Protein AF-A0A8S3K946-F1 (afdb_monomer_lite)

InterPro domains:
  IPR058912 Helix-turn-helix domain, animal [PF26215] (49-77)

Sequence (77 aa):
MLENANKYHLNIKLTHEIGSCVSFLDVQINNQDGKIITAVYHKEASEPYIVPFKSDHPRHIFENIITTALLRAIRYS

Radius of gyration: 21.6 Å; chains: 1; bounding box: 54×22×42 Å

pLDDT: mean 80.78, std 7.51, range [53.56, 89.19]

Organism: NCBI:txid392030

Structure (mmCIF, N/CA/C/O backbone):
data_AF-A0A8S3K946-F1
#
_entry.id   AF-A0A8S3K946-F1
#
loop_
_atom_site.group_PDB
_atom_site.id
_atom_site.type_symbol
_atom_site.label_atom_id
_atom_site.label_alt_id
_atom_site.label_comp_id
_atom_site.label_asym_id
_atom_site.label_entity_id
_atom_site.label_seq_id
_atom_site.pdbx_PDB_ins_code
_atom_site.Cartn_x
_atom_site.Cartn_y
_atom_site.Cartn_z
_atom_site.occupancy
_atom_site.B_iso_or_equiv
_atom_site.auth_seq_id
_atom_site.auth_comp_id
_atom_site.auth_asym_id
_atom_site.auth_atom_id
_atom_site.pdbx_PDB_model_num
ATOM 1 N N . MET A 1 1 ? -29.166 -1.328 -6.107 1.00 66.69 1 MET A N 1
ATOM 2 C CA . MET A 1 1 ? -28.249 -0.266 -6.595 1.00 66.69 1 MET A CA 1
ATOM 3 C C . MET A 1 1 ? -26.846 -0.795 -6.881 1.00 66.69 1 MET A C 1
ATOM 5 O O . MET A 1 1 ? -26.391 -0.603 -8.000 1.00 66.69 1 MET A O 1
ATOM 9 N N . LEU A 1 2 ? -26.194 -1.498 -5.944 1.00 75.50 2 LEU A N 1
ATOM 10 C CA . LEU A 1 2 ? -24.836 -2.044 -6.125 1.00 75.50 2 LEU A CA 1
ATOM 11 C C . LEU A 1 2 ? -24.699 -2.960 -7.359 1.00 75.50 2 LEU A C 1
ATOM 13 O O . LEU A 1 2 ? -23.787 -2.797 -8.162 1.00 75.50 2 LEU A O 1
ATOM 17 N N . GLU A 1 3 ? -25.666 -3.855 -7.577 1.00 79.69 3 GLU A N 1
ATOM 18 C CA . GLU A 1 3 ? -25.680 -4.736 -8.754 1.00 79.69 3 GLU A CA 1
ATOM 19 C C . GLU A 1 3 ? -25.798 -3.992 -10.088 1.00 79.69 3 GLU A C 1
ATOM 21 O O . GLU A 1 3 ? -25.272 -4.462 -11.091 1.00 79.69 3 GLU A O 1
ATOM 26 N N . ASN A 1 4 ? -26.467 -2.835 -10.124 1.00 82.69 4 ASN A N 1
ATOM 27 C CA . ASN A 1 4 ? -26.538 -2.024 -11.342 1.00 82.69 4 ASN A CA 1
ATOM 28 C C . ASN A 1 4 ? -25.232 -1.267 -11.584 1.00 82.69 4 ASN A C 1
ATOM 30 O O . ASN A 1 4 ? -24.803 -1.164 -12.728 1.00 82.69 4 ASN A O 1
ATOM 34 N N . ALA A 1 5 ? -24.572 -0.792 -10.527 1.00 78.38 5 ALA A N 1
ATOM 35 C CA . ALA A 1 5 ? -23.265 -0.153 -10.640 1.00 78.38 5 ALA A CA 1
ATOM 36 C C . ALA A 1 5 ? -22.194 -1.143 -11.140 1.00 78.38 5 ALA A C 1
ATOM 38 O O . ALA A 1 5 ? -21.391 -0.803 -12.002 1.00 78.38 5 ALA A O 1
ATOM 39 N N . ASN A 1 6 ? -22.254 -2.404 -10.703 1.00 86.50 6 ASN A N 1
ATOM 40 C CA . ASN A 1 6 ? -21.335 -3.465 -11.138 1.00 86.50 6 ASN A CA 1
ATOM 41 C C . ASN A 1 6 ? -21.541 -3.938 -12.586 1.00 86.50 6 ASN A C 1
ATOM 43 O O . ASN A 1 6 ? -20.717 -4.687 -13.103 1.00 86.50 6 ASN A O 1
ATOM 47 N N . LYS A 1 7 ? -22.620 -3.512 -13.252 1.00 87.62 7 LYS A N 1
ATOM 48 C CA . LYS A 1 7 ? -22.862 -3.791 -14.677 1.00 87.62 7 LYS A CA 1
ATOM 49 C C . LYS A 1 7 ? -22.241 -2.744 -15.604 1.00 87.62 7 LYS A C 1
ATOM 51 O O . LYS A 1 7 ? -22.160 -2.993 -16.801 1.00 87.62 7 LYS A O 1
ATOM 56 N N . TYR A 1 8 ? -21.802 -1.595 -15.080 1.00 84.44 8 TYR A N 1
ATOM 57 C CA . TYR A 1 8 ? -21.262 -0.502 -15.897 1.00 84.44 8 TYR A CA 1
ATOM 58 C C . TYR A 1 8 ? -19.869 -0.784 -16.467 1.00 84.44 8 TYR A C 1
ATOM 60 O O . TYR A 1 8 ? -19.512 -0.212 -17.494 1.00 84.44 8 TYR A O 1
ATOM 68 N N . HIS A 1 9 ? -19.071 -1.636 -15.818 1.00 79.75 9 HIS A N 1
ATOM 69 C CA . HIS A 1 9 ? -17.698 -1.897 -16.241 1.00 79.75 9 HIS A CA 1
ATOM 70 C C . HIS A 1 9 ? -17.320 -3.364 -16.021 1.00 79.75 9 HIS A C 1
ATOM 72 O O . HIS A 1 9 ? -17.524 -3.906 -14.940 1.00 79.75 9 HIS A O 1
ATOM 78 N N . LEU A 1 10 ? -16.725 -4.004 -17.032 1.00 83.00 10 LEU A N 1
ATOM 79 C CA . LEU A 1 10 ? -16.436 -5.447 -17.003 1.00 83.00 10 LEU A CA 1
ATOM 80 C C . LEU A 1 10 ? -15.405 -5.831 -15.922 1.00 83.00 10 LEU A C 1
ATOM 82 O O . LEU A 1 10 ? -15.497 -6.896 -15.313 1.00 83.00 10 LEU A O 1
ATOM 86 N N . ASN A 1 11 ? -14.443 -4.935 -15.677 1.00 80.38 11 ASN A N 1
ATOM 87 C CA . ASN A 1 11 ? -13.269 -5.191 -14.834 1.00 80.38 11 ASN A CA 1
ATOM 88 C C . ASN A 1 11 ? -13.327 -4.519 -13.455 1.00 80.38 11 ASN A C 1
ATOM 90 O O . ASN A 1 11 ? -12.484 -4.807 -12.612 1.00 80.38 11 ASN A O 1
ATOM 94 N N . ILE A 1 12 ? -14.277 -3.609 -13.221 1.00 77.44 12 ILE A N 1
ATOM 95 C CA . ILE A 1 12 ? -14.376 -2.866 -11.960 1.00 77.44 12 ILE A CA 1
ATOM 96 C C . ILE A 1 12 ? -15.663 -3.301 -11.272 1.00 77.44 12 ILE A C 1
ATOM 98 O O . ILE A 1 12 ? -16.755 -3.051 -11.777 1.00 77.44 12 ILE A O 1
ATOM 102 N N . LYS A 1 13 ? -15.523 -3.963 -10.121 1.00 83.25 13 LYS A N 1
ATOM 103 C CA . LYS A 1 13 ? -16.641 -4.412 -9.290 1.00 83.25 13 LYS A CA 1
ATOM 104 C C . LYS A 1 13 ? -16.521 -3.794 -7.905 1.00 83.25 13 LYS A C 1
ATOM 106 O O . LYS A 1 13 ? -15.470 -3.858 -7.279 1.00 83.25 13 LYS A O 1
ATOM 111 N N . LEU A 1 14 ? -17.615 -3.218 -7.438 1.00 81.75 14 LEU A N 1
ATOM 112 C CA . LEU A 1 14 ? -17.801 -2.746 -6.079 1.00 81.75 14 LEU A CA 1
ATOM 113 C C . LEU A 1 14 ? -18.217 -3.940 -5.220 1.00 81.75 14 LEU A C 1
ATOM 115 O O . LEU A 1 14 ? -19.253 -4.567 -5.468 1.00 81.75 14 LEU A O 1
ATOM 119 N N . THR A 1 15 ? -17.399 -4.258 -4.225 1.00 79.12 15 THR A N 1
ATOM 120 C CA . THR A 1 15 ? -17.734 -5.199 -3.158 1.00 79.12 15 THR A CA 1
ATOM 121 C C . THR A 1 15 ? -18.281 -4.426 -1.962 1.00 79.12 15 THR A C 1
ATOM 123 O O . THR A 1 15 ? -17.963 -3.255 -1.758 1.00 79.12 15 THR A O 1
ATOM 126 N N . HIS A 1 16 ? -19.160 -5.060 -1.192 1.00 76.06 16 HIS A N 1
ATOM 127 C CA . HIS A 1 16 ? -19.704 -4.491 0.033 1.00 76.06 16 HIS A CA 1
ATOM 128 C C . HIS A 1 16 ? -19.720 -5.576 1.099 1.00 76.06 16 HIS A C 1
ATOM 130 O O . HIS A 1 16 ? -20.362 -6.611 0.920 1.00 76.06 16 HIS A O 1
ATOM 136 N N . GLU A 1 17 ? -19.035 -5.317 2.204 1.00 77.81 17 GLU A N 1
ATOM 137 C CA . GLU A 1 17 ? -18.951 -6.215 3.347 1.00 77.81 17 GLU A CA 1
ATOM 138 C C . GLU A 1 17 ? -19.340 -5.435 4.602 1.00 77.81 17 GLU A C 1
ATOM 140 O O . GLU A 1 17 ? -18.896 -4.306 4.808 1.00 77.81 17 GLU A O 1
ATOM 145 N N . ILE A 1 18 ? -20.207 -6.030 5.424 1.00 77.75 18 ILE A N 1
ATOM 146 C CA . ILE A 1 18 ? -20.567 -5.491 6.736 1.00 77.75 18 ILE A CA 1
ATOM 147 C C . ILE A 1 18 ? -19.802 -6.313 7.763 1.00 77.75 18 ILE A C 1
ATOM 149 O O . ILE A 1 18 ? -20.048 -7.509 7.909 1.00 77.75 18 ILE A O 1
ATOM 153 N N . GLY A 1 19 ? -18.880 -5.672 8.470 1.00 80.88 19 GLY A N 1
ATOM 154 C CA . GLY A 1 19 ? -18.056 -6.315 9.482 1.00 80.88 19 GLY A CA 1
ATOM 155 C C . GLY A 1 19 ? -17.463 -5.302 10.451 1.00 80.88 19 GLY A C 1
ATOM 156 O O . GLY A 1 19 ? -17.631 -4.093 10.296 1.00 80.88 19 GLY A O 1
ATOM 157 N N . SER A 1 20 ? -16.759 -5.802 11.463 1.00 81.56 20 SER A N 1
ATOM 158 C CA . SER A 1 20 ? -15.968 -4.964 12.369 1.00 81.56 20 SER A CA 1
ATOM 159 C C . SER A 1 20 ? -14.676 -4.464 11.723 1.00 81.56 20 SER A C 1
ATOM 161 O O . SER A 1 20 ? -14.091 -3.510 12.219 1.00 81.56 20 SER A O 1
ATOM 163 N N . CYS A 1 21 ? -14.242 -5.077 10.619 1.00 78.69 21 CYS A N 1
ATOM 164 C CA . CYS A 1 21 ? -13.020 -4.736 9.909 1.00 78.69 21 CYS A CA 1
ATOM 165 C C . CYS A 1 21 ? -13.327 -4.370 8.453 1.00 78.69 21 CYS A C 1
ATOM 167 O O . CYS A 1 21 ? -14.081 -5.081 7.791 1.00 78.69 21 CYS A O 1
ATOM 169 N N . VAL A 1 22 ? -12.741 -3.281 7.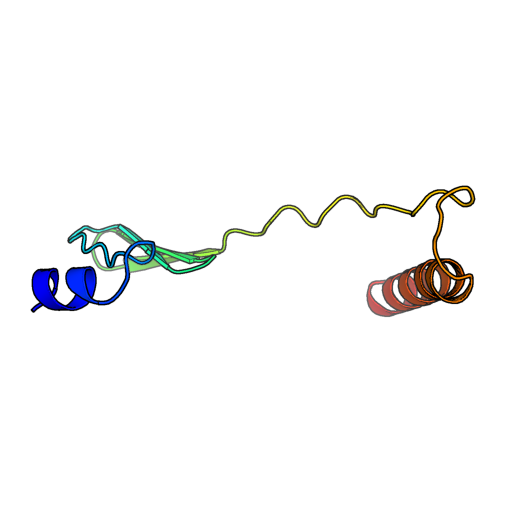954 1.00 83.19 22 VAL A N 1
ATOM 170 C CA . VAL A 1 22 ? -12.825 -2.872 6.549 1.00 83.19 22 VAL A CA 1
ATOM 171 C C . VAL A 1 22 ? -11.456 -2.426 6.049 1.00 83.19 22 VAL A C 1
ATOM 173 O O . VAL A 1 22 ? -10.755 -1.656 6.709 1.00 83.19 22 VAL A O 1
ATOM 176 N N . SER A 1 23 ? -11.078 -2.912 4.871 1.00 78.69 23 SER A N 1
ATOM 177 C CA . SER A 1 23 ? -9.871 -2.482 4.168 1.00 78.69 23 SER A CA 1
ATOM 178 C C . SER A 1 23 ? -10.227 -1.393 3.159 1.00 78.69 23 SER A C 1
ATOM 180 O O . SER A 1 23 ? -11.112 -1.575 2.325 1.00 78.69 23 SER A O 1
ATOM 182 N N . PHE A 1 24 ? -9.533 -0.262 3.223 1.00 77.50 24 PHE A N 1
ATOM 183 C CA . PHE A 1 24 ? -9.684 0.866 2.315 1.00 77.50 24 PHE A CA 1
ATOM 184 C C . PHE A 1 24 ? -8.310 1.384 1.891 1.00 77.50 24 PHE A C 1
ATOM 186 O O . PHE A 1 24 ? -7.580 1.952 2.701 1.00 77.50 24 PHE A O 1
ATOM 193 N N . LEU A 1 25 ? -7.977 1.220 0.606 1.00 82.75 25 LEU A N 1
ATOM 194 C CA . LEU A 1 25 ? -6.646 1.525 0.068 1.00 82.75 25 LEU A CA 1
ATOM 195 C C . LEU A 1 25 ? -5.561 0.804 0.890 1.00 82.75 25 LEU A C 1
ATOM 197 O O . LEU A 1 25 ? -5.640 -0.409 1.075 1.00 82.75 25 LEU A O 1
ATOM 201 N N . ASP A 1 26 ? -4.600 1.558 1.417 1.00 79.44 26 ASP A N 1
ATOM 202 C CA . ASP A 1 26 ? -3.527 1.071 2.276 1.00 79.44 26 ASP A CA 1
ATOM 203 C C . ASP A 1 26 ? -3.914 1.094 3.763 1.00 79.44 26 ASP A C 1
ATOM 205 O O . ASP A 1 26 ? -3.046 1.013 4.618 1.00 79.44 26 ASP A O 1
ATOM 209 N N . VAL A 1 27 ? -5.189 1.261 4.124 1.00 79.88 27 VAL A N 1
ATOM 210 C CA . VAL A 1 27 ? -5.622 1.367 5.524 1.00 79.88 27 VAL A CA 1
ATOM 211 C C . VAL A 1 27 ? -6.597 0.253 5.868 1.00 79.88 27 VAL A C 1
ATOM 213 O O . VAL A 1 27 ? -7.605 0.054 5.198 1.00 79.88 27 VAL A O 1
ATOM 216 N N . GLN A 1 28 ? -6.330 -0.449 6.960 1.00 84.50 28 GLN A N 1
ATOM 217 C CA . GLN A 1 28 ? -7.254 -1.378 7.586 1.00 84.50 28 GLN A CA 1
ATOM 218 C C . GLN A 1 28 ? -7.867 -0.712 8.818 1.00 84.50 28 GLN A C 1
ATOM 220 O O . GLN A 1 28 ? -7.156 -0.280 9.725 1.00 84.50 28 GLN A O 1
ATOM 225 N N . ILE A 1 29 ? -9.191 -0.621 8.850 1.00 86.25 29 ILE A N 1
ATOM 226 C CA . ILE A 1 29 ? -9.958 -0.044 9.952 1.00 86.25 29 ILE A CA 1
ATOM 227 C C . ILE A 1 29 ? -10.630 -1.194 10.693 1.00 86.25 29 ILE A C 1
ATOM 229 O O . ILE A 1 29 ? -11.355 -1.967 10.078 1.00 86.25 29 ILE A O 1
ATOM 233 N N . ASN A 1 30 ? -10.409 -1.303 12.001 1.00 88.50 30 ASN A N 1
ATOM 234 C CA . ASN A 1 30 ? -11.002 -2.321 12.861 1.00 88.50 30 ASN A CA 1
ATOM 235 C C . ASN A 1 30 ? -11.720 -1.667 14.048 1.00 88.50 30 ASN A C 1
ATOM 237 O O . ASN A 1 30 ? -11.128 -0.881 14.782 1.00 88.50 30 ASN A O 1
ATOM 241 N N . ASN A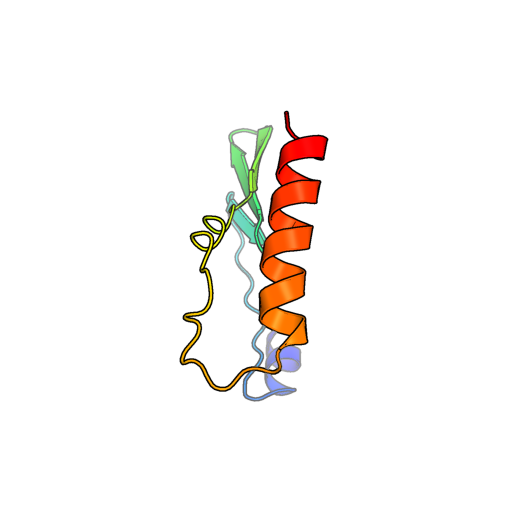 1 31 ? -12.989 -1.997 14.251 1.00 85.81 31 ASN A N 1
ATOM 242 C CA . ASN A 1 31 ? -13.771 -1.603 15.411 1.00 85.81 31 ASN A CA 1
ATOM 243 C C . ASN A 1 31 ? -13.721 -2.722 16.459 1.00 85.81 31 ASN A C 1
ATOM 245 O O . ASN A 1 31 ? -14.377 -3.753 16.308 1.00 85.81 31 ASN A O 1
ATOM 249 N N . GLN A 1 32 ? -12.943 -2.503 17.517 1.00 87.88 32 GLN A N 1
ATOM 250 C CA . GLN A 1 32 ? -12.850 -3.393 18.672 1.00 87.88 32 GLN A CA 1
ATOM 251 C C . GLN A 1 32 ? -13.614 -2.772 19.842 1.00 87.88 32 GLN A C 1
ATOM 253 O O . GLN A 1 32 ? -13.153 -1.798 20.437 1.00 87.88 32 GLN A O 1
ATOM 258 N N . ASP A 1 33 ? -14.798 -3.309 20.144 1.00 87.56 33 ASP A N 1
ATOM 259 C CA . ASP A 1 33 ? -15.634 -2.916 21.291 1.00 87.56 33 ASP A CA 1
ATOM 260 C C . ASP A 1 33 ? -15.886 -1.398 21.404 1.00 87.56 33 ASP A C 1
ATOM 262 O O . ASP A 1 33 ? -15.832 -0.807 22.483 1.00 87.56 33 ASP A O 1
ATOM 266 N N . GLY A 1 34 ? -16.137 -0.735 20.269 1.00 84.88 34 GLY A N 1
ATOM 267 C CA . GLY A 1 34 ? -16.393 0.707 20.209 1.00 84.88 34 GLY A CA 1
ATOM 268 C C . GLY A 1 34 ? -15.135 1.572 20.098 1.00 84.88 34 GLY A C 1
ATOM 269 O O . GLY A 1 34 ? -15.245 2.796 20.018 1.00 84.88 34 GLY A O 1
ATOM 270 N N . LYS A 1 35 ? -13.942 0.966 20.049 1.00 84.81 35 LYS A N 1
ATOM 271 C CA . LYS A 1 35 ? -12.683 1.649 19.728 1.00 84.81 35 LYS A CA 1
ATOM 272 C C . LYS A 1 35 ? -12.294 1.384 18.282 1.00 84.81 35 LYS A C 1
ATOM 274 O O . LYS A 1 35 ? -12.106 0.243 17.869 1.00 84.81 35 LYS A O 1
ATOM 279 N N . ILE A 1 36 ? -12.123 2.463 17.526 1.00 87.50 36 ILE A N 1
ATOM 280 C CA . ILE A 1 36 ? -11.624 2.402 16.154 1.00 87.50 36 ILE A CA 1
ATOM 281 C C . ILE A 1 36 ? -10.097 2.320 16.200 1.00 87.50 36 ILE A C 1
ATOM 283 O O . ILE A 1 36 ? -9.429 3.243 16.661 1.00 87.50 36 ILE A O 1
ATOM 287 N N . ILE A 1 37 ? -9.553 1.214 15.708 1.00 88.06 37 ILE A N 1
ATOM 288 C CA . ILE A 1 37 ? -8.126 0.982 15.503 1.00 88.06 37 ILE A CA 1
ATOM 289 C C . ILE A 1 37 ? -7.869 1.047 14.002 1.00 88.06 37 ILE A C 1
ATOM 291 O O . ILE A 1 37 ? -8.587 0.433 13.217 1.00 88.06 37 ILE A O 1
ATOM 295 N N . THR A 1 38 ? -6.845 1.790 13.598 1.00 86.50 38 THR A N 1
ATOM 296 C CA . THR A 1 38 ? -6.434 1.871 12.194 1.00 86.50 38 THR A CA 1
ATOM 297 C C . THR A 1 38 ? -5.010 1.359 12.053 1.00 86.50 38 THR A C 1
ATOM 299 O O . THR A 1 38 ? -4.143 1.689 12.861 1.00 86.50 38 THR A O 1
ATOM 302 N N . ALA A 1 39 ? -4.779 0.525 11.048 1.00 83.38 39 ALA A N 1
ATOM 303 C CA . ALA A 1 39 ? -3.461 0.057 10.655 1.00 83.38 39 ALA A CA 1
ATOM 304 C C . ALA A 1 39 ? -3.210 0.507 9.217 1.00 83.38 39 ALA A C 1
ATOM 306 O O . ALA A 1 39 ? -4.054 0.302 8.350 1.00 83.38 39 ALA A O 1
ATOM 307 N N . VAL A 1 40 ? -2.066 1.134 8.962 1.00 83.25 40 VAL A N 1
ATOM 308 C CA . VAL A 1 40 ? -1.663 1.518 7.607 1.00 83.2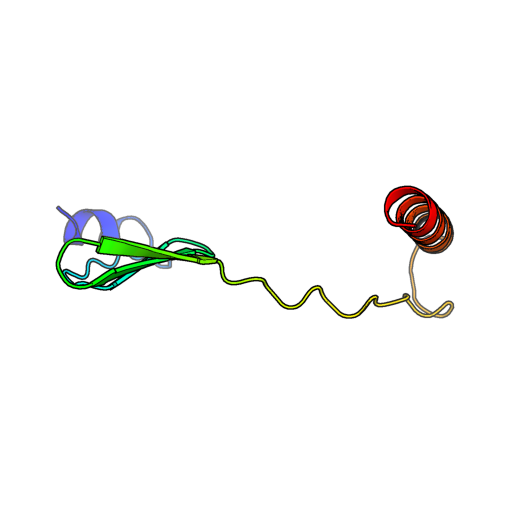5 40 VAL A CA 1
ATOM 309 C C . VAL A 1 40 ? -0.715 0.448 7.086 1.00 83.25 40 VAL A C 1
ATOM 311 O O . VAL A 1 40 ? 0.333 0.203 7.683 1.00 83.25 40 VAL A O 1
ATOM 314 N N . TYR A 1 41 ? -1.082 -0.193 5.983 1.00 76.25 41 TYR A N 1
ATOM 315 C CA . TYR A 1 41 ? -0.198 -1.026 5.193 1.00 76.25 41 TYR A CA 1
ATOM 316 C C . TYR A 1 41 ? 0.925 -0.152 4.640 1.00 76.25 41 TYR A C 1
ATOM 318 O O . TYR A 1 41 ? 0.780 0.579 3.661 1.00 76.25 41 TYR A O 1
ATOM 326 N N . HIS A 1 42 ? 2.073 -0.215 5.300 1.00 68.12 42 HIS A N 1
ATOM 327 C CA . HIS A 1 42 ? 3.294 0.307 4.732 1.00 68.12 42 HIS A CA 1
ATOM 328 C C . HIS A 1 42 ? 3.788 -0.731 3.733 1.00 68.12 42 HIS A C 1
ATOM 330 O O . HIS A 1 42 ? 4.276 -1.789 4.130 1.00 68.12 42 HIS A O 1
ATOM 336 N N . LYS A 1 43 ? 3.645 -0.449 2.434 1.00 68.19 43 LYS A N 1
ATOM 337 C CA . LYS A 1 43 ? 4.410 -1.182 1.427 1.00 68.19 43 LYS A CA 1
ATOM 338 C C . LYS A 1 43 ? 5.866 -1.085 1.864 1.00 68.19 43 LYS A C 1
ATOM 340 O O . LYS A 1 43 ? 6.374 0.034 1.927 1.00 68.19 43 LYS A O 1
ATOM 345 N N . GLU A 1 44 ? 6.482 -2.223 2.194 1.00 67.12 44 GLU A N 1
ATOM 346 C CA . GLU A 1 44 ? 7.923 -2.331 2.439 1.00 67.12 44 GLU A CA 1
ATOM 347 C C . GLU A 1 44 ? 8.593 -1.457 1.384 1.00 67.12 44 GLU A C 1
ATOM 349 O O . GLU A 1 44 ? 8.405 -1.702 0.183 1.00 67.12 44 GLU A O 1
ATOM 354 N N . ALA A 1 45 ? 9.208 -0.347 1.815 1.00 59.75 45 ALA A N 1
ATOM 355 C CA . ALA A 1 45 ? 9.819 0.588 0.891 1.00 59.75 45 ALA A CA 1
ATOM 356 C C . ALA A 1 45 ? 10.708 -0.266 -0.001 1.00 59.75 45 ALA A C 1
ATOM 358 O O . ALA A 1 45 ? 11.568 -0.973 0.521 1.00 59.75 45 ALA A O 1
ATOM 359 N N . SER A 1 46 ? 10.410 -0.285 -1.308 1.00 59.12 46 SER A N 1
ATOM 360 C CA . SER A 1 46 ? 11.160 -1.086 -2.272 1.00 59.12 46 SER A CA 1
ATOM 361 C C . SER A 1 46 ? 12.625 -0.919 -1.920 1.00 59.12 46 SER A C 1
ATOM 363 O O . SER A 1 46 ? 13.051 0.244 -1.833 1.00 59.12 46 SER A O 1
ATOM 365 N N . GLU A 1 47 ? 13.327 -2.030 -1.649 1.00 64.44 47 GLU A N 1
ATOM 366 C CA . GLU A 1 47 ? 14.765 -2.011 -1.378 1.00 64.44 47 GLU A CA 1
ATOM 367 C C . GLU A 1 47 ? 15.389 -0.951 -2.276 1.00 64.44 47 GLU A C 1
ATOM 369 O O . GLU A 1 47 ? 15.002 -0.900 -3.451 1.00 64.44 47 GLU A O 1
ATOM 374 N N . PRO A 1 48 ? 16.250 -0.062 -1.752 1.00 67.19 48 PRO A N 1
ATOM 375 C CA . PRO A 1 48 ? 16.830 1.009 -2.543 1.00 67.19 48 PRO A CA 1
ATOM 376 C C . PRO A 1 48 ? 17.543 0.401 -3.753 1.00 67.19 48 PRO A C 1
ATOM 378 O O . PRO A 1 48 ? 18.697 -0.015 -3.688 1.00 67.19 48 PRO A O 1
ATOM 381 N N . TYR A 1 49 ? 16.810 0.307 -4.859 1.00 70.94 49 TYR A N 1
ATOM 382 C CA . TYR A 1 49 ? 17.248 -0.400 -6.038 1.00 70.94 49 TYR A CA 1
ATOM 383 C C . TYR A 1 49 ? 18.073 0.585 -6.834 1.00 70.94 49 TYR A C 1
ATOM 385 O O . TYR A 1 49 ? 17.555 1.491 -7.493 1.00 70.94 49 TYR A O 1
ATOM 393 N N . ILE A 1 50 ? 19.384 0.426 -6.721 1.00 76.81 50 ILE A N 1
ATOM 394 C CA . ILE A 1 50 ? 20.312 1.153 -7.564 1.00 76.81 50 ILE A CA 1
ATOM 395 C C . ILE A 1 50 ? 20.321 0.435 -8.903 1.00 76.81 50 ILE A C 1
ATOM 397 O O . ILE A 1 50 ? 20.784 -0.698 -9.030 1.00 76.81 50 ILE A O 1
ATOM 401 N N . VAL A 1 51 ? 19.787 1.123 -9.903 1.00 80.38 51 VAL A N 1
ATOM 402 C CA . VAL A 1 51 ? 19.800 0.666 -11.285 1.00 80.38 51 VAL A CA 1
ATOM 403 C C . VAL A 1 51 ? 21.251 0.368 -11.705 1.00 80.38 51 VAL A C 1
ATOM 405 O O . VAL A 1 51 ? 22.109 1.248 -11.573 1.00 80.38 51 VAL A O 1
ATOM 408 N N . PRO A 1 52 ? 21.560 -0.838 -12.221 1.00 81.62 52 PRO A N 1
ATOM 409 C CA . PRO A 1 52 ? 22.905 -1.174 -12.671 1.00 81.62 52 PRO A CA 1
ATOM 410 C C . PRO A 1 52 ? 23.370 -0.234 -13.784 1.00 81.62 52 PRO A C 1
ATOM 412 O O . PRO A 1 52 ? 22.610 0.052 -14.703 1.00 81.62 52 PRO A O 1
ATOM 415 N N . PHE A 1 53 ? 24.644 0.168 -13.773 1.00 77.12 53 PHE A N 1
ATOM 416 C CA . PHE A 1 53 ? 25.216 1.074 -14.787 1.00 77.12 53 PHE A CA 1
ATOM 417 C C . PHE A 1 53 ? 25.081 0.561 -16.235 1.00 77.12 53 PHE A C 1
ATOM 419 O O . PHE A 1 53 ? 25.080 1.343 -17.176 1.00 77.12 53 PHE A O 1
ATOM 426 N N . LYS A 1 54 ? 24.957 -0.760 -16.420 1.00 84.88 54 LYS A N 1
ATOM 427 C CA . LYS A 1 54 ? 24.743 -1.397 -17.732 1.00 84.88 54 LYS A CA 1
ATOM 428 C C . LYS A 1 54 ? 23.285 -1.375 -18.208 1.00 84.88 54 LYS A C 1
ATOM 430 O O . LYS A 1 54 ? 23.005 -1.898 -19.280 1.00 84.88 54 LYS A O 1
ATOM 435 N N . SER A 1 55 ? 22.363 -0.867 -17.398 1.00 83.75 55 SER A N 1
ATOM 436 C CA . SER A 1 55 ? 20.956 -0.779 -17.774 1.00 83.75 55 SER A CA 1
ATOM 437 C C . SER A 1 55 ? 20.748 0.305 -18.837 1.00 83.75 55 SER A C 1
A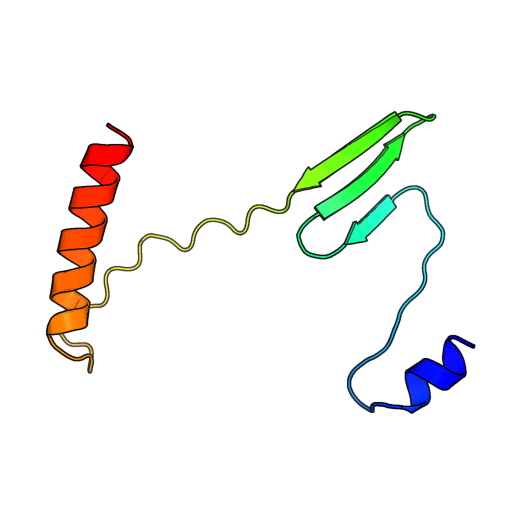TOM 439 O O . SER A 1 55 ? 21.449 1.317 -18.837 1.00 83.75 55 SER A O 1
ATOM 441 N N . ASP A 1 56 ? 19.774 0.105 -19.724 1.00 86.69 56 ASP A N 1
ATOM 442 C CA . ASP A 1 56 ? 19.440 1.012 -20.830 1.00 86.69 56 ASP A CA 1
ATOM 443 C C . ASP A 1 56 ? 18.613 2.214 -20.341 1.00 86.69 56 ASP A C 1
ATOM 445 O O . ASP A 1 56 ? 17.458 2.418 -20.713 1.00 86.69 56 ASP A O 1
ATOM 449 N N . HIS A 1 57 ? 19.179 2.987 -19.413 1.00 86.31 57 HIS A N 1
ATOM 450 C CA . HIS A 1 57 ? 18.577 4.232 -18.948 1.00 86.31 57 HIS A CA 1
ATOM 451 C C . HIS A 1 57 ? 19.425 5.437 -19.351 1.00 86.31 57 HIS A C 1
ATOM 453 O O . HIS A 1 57 ? 20.654 5.359 -19.410 1.00 86.31 57 HIS A O 1
ATOM 459 N N . PRO A 1 58 ? 18.792 6.600 -19.566 1.00 89.19 58 PRO A N 1
ATOM 460 C CA . PRO A 1 58 ? 19.515 7.843 -19.773 1.00 89.19 58 PRO A CA 1
ATOM 461 C C . PRO A 1 58 ? 20.431 8.192 -18.593 1.00 89.19 58 PRO A C 1
ATOM 463 O O . P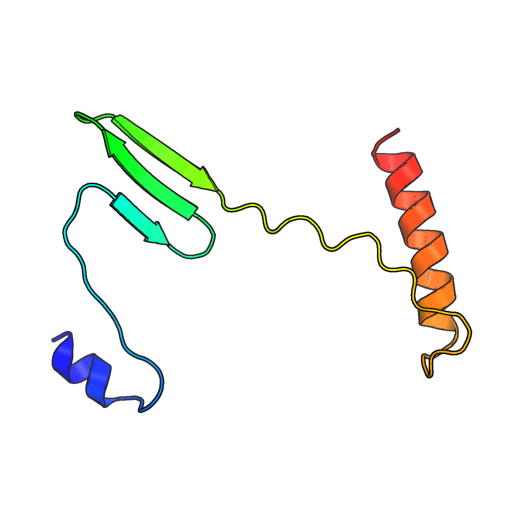RO A 1 58 ? 20.081 7.992 -17.429 1.00 89.19 58 PRO A O 1
ATOM 466 N N . ARG A 1 59 ? 21.570 8.829 -18.890 1.00 86.19 59 ARG A N 1
ATOM 467 C CA . ARG A 1 59 ? 22.584 9.232 -17.898 1.00 86.19 59 ARG A CA 1
ATOM 468 C C . ARG A 1 59 ? 22.019 10.011 -16.700 1.00 86.19 59 ARG A C 1
ATOM 470 O O . ARG A 1 59 ? 22.417 9.758 -15.566 1.00 86.19 59 ARG A O 1
ATOM 477 N N . HIS A 1 60 ? 21.054 10.901 -16.943 1.00 88.75 60 HIS A N 1
ATOM 478 C CA . HIS A 1 60 ? 20.442 11.727 -15.898 1.00 88.75 60 HIS A CA 1
ATOM 479 C C . HIS A 1 60 ? 19.708 10.906 -14.823 1.00 88.75 60 HIS A C 1
ATOM 481 O O . HIS A 1 60 ? 19.555 11.377 -13.701 1.00 88.75 60 HIS A O 1
ATOM 487 N N . ILE A 1 61 ? 19.271 9.676 -15.125 1.00 85.94 61 ILE A N 1
ATOM 488 C CA . ILE A 1 61 ? 18.643 8.786 -14.139 1.00 85.94 61 ILE A CA 1
ATOM 489 C C . ILE A 1 61 ? 19.671 8.340 -13.096 1.00 85.94 61 ILE A C 1
ATOM 491 O O . ILE A 1 61 ? 19.407 8.437 -11.900 1.00 85.94 61 ILE A O 1
ATOM 495 N N . PHE A 1 62 ? 20.862 7.921 -13.528 1.00 87.12 62 PHE A N 1
ATOM 496 C CA . PHE A 1 62 ? 21.938 7.502 -12.625 1.00 87.12 62 PHE A CA 1
ATOM 497 C C . PHE A 1 62 ? 22.437 8.655 -11.747 1.00 87.12 62 PHE A C 1
ATOM 499 O O . PHE A 1 62 ? 22.625 8.482 -10.544 1.00 87.12 62 PHE A O 1
ATOM 506 N N . GLU A 1 63 ? 22.608 9.841 -12.335 1.00 86.44 63 GLU A N 1
ATOM 507 C CA . GLU A 1 63 ? 23.039 11.043 -11.609 1.00 86.44 63 GLU A CA 1
ATOM 508 C C . GLU A 1 63 ? 21.998 11.451 -10.554 1.00 86.44 63 GLU A C 1
ATOM 510 O O . GLU A 1 63 ? 22.342 11.653 -9.388 1.00 86.44 63 GLU A O 1
ATOM 515 N N . ASN A 1 64 ? 20.709 11.446 -10.915 1.00 87.38 64 ASN A N 1
ATOM 516 C CA . ASN A 1 64 ? 19.623 11.759 -9.988 1.00 87.38 64 ASN A CA 1
ATOM 517 C C . ASN A 1 64 ? 19.517 10.771 -8.820 1.00 87.38 64 ASN A C 1
ATOM 519 O O . ASN A 1 64 ? 19.154 11.190 -7.719 1.00 87.38 64 ASN A O 1
ATOM 523 N N . ILE A 1 65 ? 19.830 9.484 -9.019 1.00 86.81 65 ILE A N 1
ATOM 524 C CA . ILE A 1 65 ? 19.847 8.491 -7.929 1.00 86.81 65 ILE A CA 1
ATOM 525 C C . ILE A 1 65 ? 20.860 8.905 -6.853 1.00 86.81 65 ILE A C 1
ATOM 527 O O . ILE A 1 65 ? 20.508 8.952 -5.673 1.00 86.81 65 ILE A O 1
ATOM 531 N N . ILE A 1 66 ? 22.082 9.273 -7.253 1.00 86.50 66 ILE A N 1
ATOM 532 C CA . ILE A 1 66 ? 23.147 9.702 -6.332 1.00 86.50 66 ILE A CA 1
ATOM 533 C C . ILE A 1 66 ? 22.738 10.988 -5.610 1.00 86.50 66 ILE A C 1
ATOM 535 O O . ILE A 1 66 ? 22.796 11.057 -4.381 1.00 86.50 66 ILE A O 1
ATOM 539 N N . THR A 1 67 ? 22.278 11.997 -6.356 1.00 87.81 67 THR A N 1
ATOM 540 C CA . THR A 1 67 ? 21.864 13.285 -5.784 1.00 87.81 67 THR A CA 1
ATOM 541 C C . THR A 1 67 ? 20.713 13.110 -4.794 1.00 87.81 67 THR A C 1
ATOM 543 O O . THR A 1 67 ? 20.742 13.669 -3.700 1.00 87.81 67 THR A O 1
ATOM 546 N N . THR A 1 68 ? 19.719 12.284 -5.131 1.00 85.75 68 THR A N 1
ATOM 547 C CA . THR A 1 68 ? 18.568 12.016 -4.258 1.00 85.75 68 THR A CA 1
ATOM 548 C C . THR A 1 68 ? 18.985 11.266 -2.995 1.00 85.75 68 THR A C 1
ATOM 550 O O . THR A 1 68 ? 18.500 11.594 -1.912 1.00 85.75 68 THR A O 1
ATOM 553 N N . ALA A 1 69 ? 19.891 10.289 -3.102 1.00 84.50 69 ALA A N 1
ATOM 554 C CA . ALA A 1 69 ? 20.419 9.569 -1.946 1.00 84.50 69 ALA A CA 1
ATOM 555 C C . ALA A 1 69 ? 21.166 10.509 -0.985 1.00 84.50 69 ALA A C 1
ATOM 557 O O . ALA A 1 69 ? 20.914 10.471 0.218 1.00 84.50 69 ALA A O 1
ATOM 558 N N . LEU A 1 70 ? 22.004 11.410 -1.513 1.00 87.50 70 LEU A N 1
ATOM 559 C CA . LEU A 1 70 ? 22.719 12.410 -0.717 1.00 87.50 70 LEU A CA 1
ATOM 560 C C . LEU A 1 70 ? 21.756 13.377 -0.012 1.00 87.50 70 LEU A C 1
ATOM 562 O O . LEU A 1 70 ? 21.883 13.616 1.186 1.00 87.50 70 LEU A O 1
ATOM 566 N N . LEU A 1 71 ? 20.762 13.903 -0.732 1.00 88.19 71 LEU A N 1
ATOM 567 C CA . LEU A 1 71 ? 19.759 14.805 -0.158 1.00 88.19 71 LEU A CA 1
ATOM 568 C C . LEU A 1 71 ? 18.924 14.124 0.932 1.00 88.19 71 LEU A C 1
ATOM 570 O O . LEU A 1 71 ? 18.604 14.746 1.944 1.00 88.19 71 LEU A O 1
ATOM 574 N N . ARG A 1 72 ? 18.580 12.842 0.750 1.00 81.88 72 ARG A N 1
ATOM 575 C CA . ARG A 1 72 ? 17.906 12.045 1.783 1.00 81.88 72 ARG A CA 1
ATOM 576 C C . ARG A 1 72 ? 18.799 11.848 3.003 1.00 81.88 72 ARG A C 1
ATOM 578 O O . ARG A 1 72 ? 18.310 12.043 4.108 1.00 81.88 72 ARG A O 1
ATOM 585 N N . ALA A 1 73 ? 20.078 11.525 2.812 1.00 83.50 73 ALA A N 1
ATOM 586 C CA . ALA A 1 73 ? 21.026 11.403 3.915 1.00 83.50 73 ALA A CA 1
ATOM 587 C C . ALA A 1 73 ? 21.108 12.712 4.713 1.00 83.50 73 ALA A C 1
ATOM 589 O O . ALA A 1 73 ? 20.956 12.680 5.920 1.00 83.50 73 ALA A O 1
ATOM 590 N N . ILE A 1 74 ? 21.220 13.868 4.053 1.00 89.06 74 ILE A N 1
ATOM 591 C CA . ILE A 1 74 ? 21.246 15.175 4.734 1.00 89.06 74 ILE A CA 1
ATOM 592 C C . ILE A 1 74 ? 19.946 15.451 5.507 1.00 89.06 74 ILE A C 1
ATOM 594 O O . ILE A 1 74 ? 19.986 15.996 6.603 1.00 89.06 74 ILE A O 1
ATOM 598 N N . ARG A 1 75 ? 18.783 15.109 4.939 1.00 80.38 75 ARG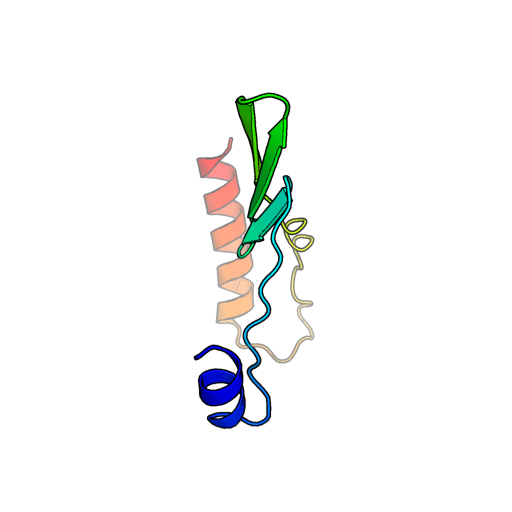 A N 1
ATOM 599 C CA . ARG A 1 75 ? 17.475 15.400 5.549 1.00 80.38 75 ARG A CA 1
ATOM 600 C C . ARG A 1 75 ? 17.155 14.525 6.764 1.00 80.38 75 ARG A C 1
ATOM 602 O O . ARG A 1 75 ? 16.397 14.964 7.624 1.00 80.38 75 ARG A O 1
ATOM 609 N N . TYR A 1 76 ? 17.648 13.290 6.779 1.00 75.62 76 TYR A N 1
ATOM 610 C CA . TYR A 1 76 ? 17.336 12.288 7.804 1.00 75.62 76 TYR A CA 1
ATOM 611 C C . TYR A 1 76 ? 18.531 11.957 8.719 1.00 75.62 76 TYR A C 1
ATOM 613 O O . TYR A 1 76 ? 18.442 10.988 9.472 1.00 75.62 76 TYR A O 1
ATOM 621 N N . SER A 1 77 ? 19.627 12.722 8.641 1.00 53.56 77 SER A N 1
ATOM 622 C CA . SER A 1 77 ? 20.815 12.588 9.498 1.00 53.56 77 SER A CA 1
ATOM 623 C C . SER A 1 77 ? 20.821 13.566 10.668 1.00 53.56 77 SER A C 1
ATOM 625 O O . SER A 1 77 ? 20.017 14.522 10.670 1.00 53.56 77 SER A O 1
#

Secondary structure (DSSP, 8-state):
-HHHHTTS-SS-------SSEEEETTEEEEEETTEEEEEE------------TTSS--HHHHHHHHHHHHHHHHHH-

Foldseek 3Di:
DQVVVQVPDPPDHDDDDDDQWDDDDQKIWGQDPNDIDIDGNDPPPPDLDQDDPPDPDDPVVNVVSVVVVVVVVVVVD